Protein AF-A0A7X7HPG0-F1 (afdb_monomer_lite)

Radius of gyration: 22.5 Å; chains: 1; bounding box: 54×51×42 Å

Structure (mmCIF, N/CA/C/O backbone):
data_AF-A0A7X7HPG0-F1
#
_entry.id   AF-A0A7X7HPG0-F1
#
loop_
_atom_site.group_PDB
_atom_site.id
_atom_site.type_symbol
_atom_site.label_atom_id
_atom_site.label_alt_id
_atom_site.label_comp_id
_atom_site.label_asym_id
_atom_site.label_entity_id
_atom_site.label_seq_id
_atom_site.pdbx_PDB_ins_code
_atom_site.Cartn_x
_atom_site.Cartn_y
_atom_site.Cartn_z
_atom_site.occupancy
_atom_site.B_iso_or_equiv
_atom_site.auth_seq_id
_atom_site.auth_comp_id
_atom_site.auth_asym_id
_atom_site.auth_atom_id
_atom_site.pdbx_PDB_model_num
ATOM 1 N N . MET A 1 1 ? -27.215 36.969 -0.699 1.00 63.25 1 MET A N 1
ATOM 2 C CA . MET A 1 1 ? -27.752 36.377 0.548 1.00 63.25 1 MET A CA 1
ATOM 3 C C . MET A 1 1 ? -26.617 35.629 1.239 1.00 63.25 1 MET A C 1
ATOM 5 O O . MET A 1 1 ? -25.921 34.900 0.539 1.00 63.25 1 MET A O 1
ATOM 9 N N . PRO A 1 2 ? -26.350 35.858 2.534 1.00 69.19 2 PRO A N 1
ATOM 10 C CA . PRO A 1 2 ? -25.239 35.220 3.239 1.00 69.19 2 PRO A CA 1
ATOM 11 C C . PRO A 1 2 ? -25.503 33.723 3.466 1.00 69.19 2 PRO A C 1
ATOM 13 O O . PRO A 1 2 ? -26.635 33.308 3.698 1.00 69.19 2 PRO A O 1
ATOM 16 N N . PHE A 1 3 ? -24.451 32.910 3.384 1.00 68.19 3 PHE A N 1
ATOM 17 C CA . PHE A 1 3 ? -24.514 31.466 3.612 1.00 68.19 3 PHE A CA 1
ATOM 18 C C . PHE A 1 3 ? -24.823 31.161 5.086 1.00 68.19 3 PHE A C 1
ATOM 20 O O . PHE A 1 3 ? -24.047 31.519 5.972 1.00 68.19 3 PHE A O 1
ATOM 27 N N . VAL A 1 4 ? -25.941 30.478 5.352 1.00 73.25 4 VAL A N 1
ATOM 28 C CA . VAL A 1 4 ? -26.340 30.053 6.702 1.00 73.25 4 VAL A CA 1
ATOM 29 C C . VAL A 1 4 ? -25.819 28.637 6.959 1.00 73.25 4 VAL A C 1
ATOM 31 O O . VAL A 1 4 ? -26.242 27.666 6.323 1.00 73.25 4 VAL A O 1
ATOM 34 N N . LYS A 1 5 ? -24.879 28.509 7.903 1.00 57.91 5 LYS A N 1
ATOM 35 C CA . LYS A 1 5 ? -24.311 27.223 8.338 1.00 57.91 5 LYS A CA 1
ATOM 36 C C . LYS A 1 5 ? -25.448 26.307 8.825 1.00 57.91 5 LYS A C 1
ATOM 38 O O . LYS A 1 5 ? -26.128 26.643 9.785 1.00 57.91 5 LYS A O 1
ATOM 43 N N . GLY A 1 6 ? -25.659 25.172 8.152 1.00 63.91 6 GLY A N 1
ATOM 44 C CA . GLY A 1 6 ? -26.720 24.198 8.468 1.00 63.91 6 GLY A CA 1
ATOM 45 C C . GLY A 1 6 ? -27.969 24.243 7.571 1.00 63.91 6 GLY A C 1
ATOM 46 O O . GLY A 1 6 ? -28.788 23.337 7.658 1.00 63.91 6 GLY A O 1
ATOM 47 N N . GLN A 1 7 ? -28.104 25.226 6.672 1.00 68.31 7 GLN A N 1
ATOM 48 C CA . GLN A 1 7 ? -29.245 25.345 5.739 1.00 68.31 7 GLN A CA 1
ATOM 49 C C . GLN A 1 7 ? -28.906 25.033 4.272 1.00 68.31 7 GLN A C 1
ATOM 51 O O . GLN A 1 7 ? -29.779 25.056 3.410 1.00 68.31 7 GLN A O 1
ATOM 56 N N . SER A 1 8 ? -27.648 24.728 3.961 1.00 64.88 8 SER A N 1
ATOM 57 C CA . SER A 1 8 ? -27.218 24.414 2.596 1.00 64.88 8 SER A CA 1
ATOM 58 C C . SER A 1 8 ? -27.112 22.911 2.396 1.00 64.88 8 SER A C 1
ATOM 60 O O . SER A 1 8 ? -26.215 22.334 3.003 1.00 64.88 8 SER A O 1
ATOM 62 N N . GLY A 1 9 ? -27.944 22.340 1.507 1.00 68.69 9 GLY A N 1
ATOM 63 C CA . GLY A 1 9 ? -27.793 21.100 0.705 1.00 68.69 9 GLY A CA 1
ATOM 64 C C . GLY A 1 9 ? -27.481 19.764 1.403 1.00 68.69 9 GLY A C 1
ATOM 65 O O . GLY A 1 9 ? -27.921 18.712 0.957 1.00 68.69 9 GLY A O 1
ATOM 66 N N . ASN A 1 10 ? -26.729 19.797 2.496 1.00 68.81 10 ASN A N 1
ATOM 67 C CA . ASN A 1 10 ? -26.387 18.719 3.399 1.00 68.81 10 ASN A CA 1
ATOM 68 C C . ASN A 1 10 ? -26.115 19.308 4.808 1.00 68.81 10 ASN A C 1
ATOM 70 O O . ASN A 1 10 ? -24.963 19.611 5.141 1.00 68.81 10 ASN A O 1
ATOM 74 N N . PRO A 1 11 ? -27.159 19.477 5.642 1.00 68.75 11 PRO A N 1
ATOM 75 C CA . PRO A 1 11 ? -27.056 20.023 7.001 1.00 68.75 11 PRO A CA 1
ATOM 76 C C . PRO A 1 11 ? -26.109 19.240 7.919 1.00 68.75 11 PRO A C 1
ATOM 78 O O . PRO A 1 11 ? -25.464 19.823 8.786 1.00 68.75 11 PRO A O 1
ATOM 81 N N . ALA A 1 12 ? -25.997 17.925 7.704 1.00 70.56 12 ALA A N 1
ATOM 82 C CA . ALA A 1 12 ? -25.136 17.033 8.479 1.00 70.56 12 ALA A CA 1
ATOM 83 C C . ALA A 1 12 ? -23.665 17.066 8.025 1.00 70.56 12 ALA A C 1
ATOM 85 O O . ALA A 1 12 ? -22.800 16.461 8.660 1.00 70.56 12 ALA A O 1
ATOM 86 N N . GLY A 1 13 ? -23.364 17.762 6.924 1.00 68.69 13 GLY A N 1
ATOM 87 C CA . GLY A 1 13 ? -22.047 17.750 6.310 1.00 68.69 13 GLY A CA 1
ATOM 88 C C . GLY A 1 13 ? -21.631 16.356 5.829 1.00 68.69 13 GLY A C 1
ATOM 89 O O . GLY A 1 13 ? -22.402 15.396 5.755 1.00 68.69 13 GLY A O 1
ATOM 90 N N . LYS A 1 14 ? -20.371 16.235 5.426 1.00 69.31 14 LYS A N 1
ATOM 91 C CA . LYS A 1 14 ? -19.796 14.953 5.016 1.00 69.31 14 LYS A CA 1
ATOM 92 C C . LYS A 1 14 ? -19.718 14.028 6.234 1.00 69.31 14 LYS A C 1
ATOM 94 O O . LYS A 1 14 ? -19.139 14.425 7.242 1.00 69.31 14 LYS A O 1
ATOM 99 N N . ARG A 1 15 ? -20.261 12.803 6.137 1.00 72.94 15 ARG A N 1
ATOM 100 C CA . ARG A 1 15 ? -20.202 11.812 7.231 1.00 72.94 15 ARG A CA 1
ATOM 101 C C . ARG A 1 15 ? -18.764 11.681 7.740 1.00 72.94 15 ARG A C 1
ATOM 103 O O . ARG A 1 15 ? -17.832 11.562 6.931 1.00 72.94 15 ARG A O 1
ATOM 110 N N . LYS A 1 16 ? -18.588 11.710 9.064 1.00 62.97 16 LYS A N 1
ATOM 111 C CA . LYS A 1 16 ? -17.283 11.545 9.720 1.00 62.97 16 LYS A CA 1
ATOM 112 C C . LYS A 1 16 ? -16.629 10.251 9.211 1.00 62.97 16 LYS A C 1
ATOM 114 O O . LYS A 1 16 ? -17.298 9.233 9.091 1.00 62.97 16 LYS A O 1
ATOM 119 N N . GLY A 1 17 ? -15.360 10.326 8.812 1.00 67.06 17 GLY A N 1
ATOM 120 C CA . GLY A 1 17 ? -14.623 9.191 8.235 1.00 67.06 17 GLY A CA 1
ATOM 121 C C . GLY A 1 17 ? -14.768 8.992 6.719 1.00 67.06 17 GLY A C 1
ATOM 122 O O . GLY A 1 17 ? -14.033 8.193 6.142 1.00 67.06 17 GLY A O 1
ATOM 123 N N . THR A 1 18 ? -15.637 9.738 6.022 1.00 73.62 18 THR A N 1
ATOM 124 C CA . THR A 1 18 ? -15.686 9.659 4.549 1.00 73.62 18 THR A CA 1
ATOM 125 C C . THR A 1 18 ? -14.339 10.118 3.977 1.00 73.62 18 THR A C 1
ATOM 127 O O . THR A 1 18 ? -13.862 11.197 4.337 1.00 73.62 18 THR A O 1
ATOM 130 N N . LYS A 1 19 ? -13.733 9.362 3.052 1.00 71.94 19 LYS A N 1
ATOM 131 C CA . LYS A 1 19 ? -12.476 9.749 2.373 1.00 71.94 19 LYS A CA 1
ATOM 132 C C . LYS A 1 19 ? -12.656 11.038 1.558 1.00 71.94 19 LYS A C 1
ATOM 134 O O . LYS A 1 19 ? -13.774 11.379 1.167 1.00 71.94 19 LYS A O 1
ATOM 139 N N . SER A 1 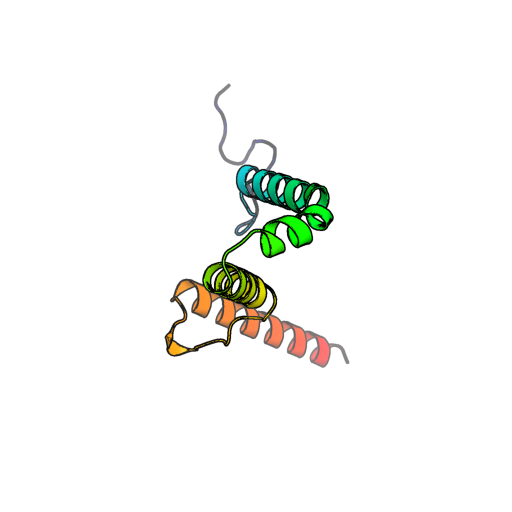20 ? -11.603 11.836 1.366 1.00 78.81 20 SER A N 1
ATOM 140 C CA . SER A 1 20 ? -11.690 13.035 0.510 1.00 78.81 20 SER A CA 1
ATOM 141 C C . SER A 1 20 ? -11.972 12.632 -0.942 1.00 78.81 20 SER A C 1
ATOM 143 O O . SER A 1 20 ? -11.498 11.590 -1.393 1.00 78.81 20 SER A O 1
ATOM 145 N N . ARG A 1 21 ? -12.721 13.458 -1.687 1.00 77.62 21 ARG A N 1
ATOM 146 C CA . ARG A 1 21 ? -13.016 13.206 -3.109 1.00 77.62 21 ARG A CA 1
ATOM 147 C C . ARG A 1 21 ? -11.727 13.061 -3.920 1.00 77.62 21 ARG A C 1
ATOM 149 O O . ARG A 1 21 ? -11.625 12.153 -4.734 1.00 77.62 21 ARG A O 1
ATOM 156 N N . THR A 1 22 ? -10.729 13.887 -3.617 1.00 79.44 22 THR A N 1
ATOM 157 C CA . THR A 1 22 ? -9.391 13.827 -4.218 1.00 79.44 22 THR A CA 1
ATOM 158 C C . THR A 1 22 ? -8.702 12.491 -3.938 1.00 79.44 22 THR A C 1
ATOM 160 O O . THR A 1 22 ? -8.120 11.901 -4.839 1.00 79.44 22 THR A O 1
ATOM 163 N N . THR A 1 23 ? -8.818 11.966 -2.713 1.00 79.44 23 THR A N 1
ATOM 164 C CA . THR A 1 23 ? -8.238 10.665 -2.341 1.00 79.44 23 THR A CA 1
ATOM 165 C C . THR A 1 23 ? -8.886 9.520 -3.115 1.00 79.44 23 THR A C 1
ATOM 167 O O . THR A 1 23 ? -8.192 8.613 -3.557 1.00 79.44 23 THR A O 1
ATOM 170 N N . ILE A 1 24 ? -10.208 9.568 -3.300 1.00 81.69 24 ILE A N 1
ATOM 171 C CA . ILE A 1 24 ? -10.949 8.558 -4.067 1.00 81.69 24 ILE A CA 1
ATOM 172 C C . ILE A 1 24 ? -10.539 8.605 -5.544 1.00 81.69 24 ILE A C 1
ATOM 174 O O . ILE A 1 24 ? -10.252 7.567 -6.129 1.00 81.69 24 ILE A O 1
ATOM 178 N N . GLN A 1 25 ? -10.464 9.802 -6.131 1.00 86.31 25 GLN A N 1
ATOM 179 C CA . GLN A 1 25 ? -10.056 9.982 -7.527 1.00 86.31 25 GLN A CA 1
ATOM 180 C C . GLN A 1 25 ? -8.621 9.510 -7.775 1.00 86.31 25 GLN A C 1
ATOM 182 O O . GLN A 1 25 ? -8.373 8.822 -8.758 1.00 86.31 25 GLN A O 1
ATOM 187 N N . LEU A 1 26 ? -7.693 9.818 -6.863 1.00 84.62 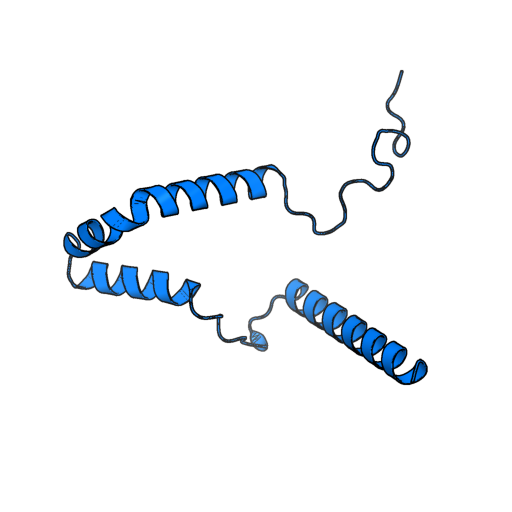26 LEU A N 1
ATOM 188 C CA . LEU A 1 26 ? -6.314 9.340 -6.945 1.00 84.62 26 LEU A CA 1
ATOM 189 C C . LEU A 1 26 ? -6.239 7.811 -6.862 1.00 84.62 26 LEU A C 1
ATOM 191 O O . LEU A 1 26 ? -5.533 7.197 -7.653 1.00 84.62 26 LEU A O 1
ATOM 195 N N . GLN A 1 27 ? -6.991 7.194 -5.943 1.00 83.00 27 GLN A N 1
ATOM 196 C CA . GLN A 1 27 ? -7.059 5.732 -5.833 1.00 83.00 27 GLN A CA 1
ATOM 197 C C . GLN A 1 27 ? -7.575 5.099 -7.126 1.00 83.00 27 GLN A C 1
ATOM 199 O O . GLN A 1 27 ? -6.993 4.135 -7.604 1.00 83.00 27 GLN A O 1
ATOM 204 N N . GLN A 1 28 ? -8.623 5.663 -7.728 1.00 88.88 28 GLN A N 1
ATOM 205 C CA . GLN A 1 28 ? -9.162 5.171 -8.997 1.00 88.88 28 GLN A CA 1
ATOM 206 C C . GLN A 1 28 ? -8.181 5.335 -10.159 1.00 88.88 28 GLN A C 1
ATOM 208 O O . GLN A 1 28 ? -8.060 4.428 -10.975 1.00 88.88 28 GLN A O 1
ATOM 213 N N . ALA A 1 29 ? -7.486 6.471 -10.242 1.00 87.50 29 ALA A N 1
ATOM 214 C CA . ALA A 1 29 ? -6.472 6.698 -11.266 1.00 87.50 29 ALA A CA 1
ATOM 215 C C . ALA A 1 29 ? -5.310 5.705 -11.131 1.00 87.50 29 ALA A C 1
ATOM 217 O O . ALA A 1 29 ? -4.879 5.135 -12.126 1.00 87.50 29 ALA A O 1
ATOM 218 N N . LEU A 1 30 ? -4.859 5.454 -9.899 1.00 82.50 30 LEU A N 1
ATOM 219 C CA . LEU A 1 30 ? -3.801 4.488 -9.625 1.00 82.50 30 LEU A CA 1
ATOM 220 C C . LEU A 1 30 ? -4.223 3.059 -9.987 1.00 82.50 30 LEU A C 1
ATOM 222 O O . LEU A 1 30 ? -3.446 2.345 -10.605 1.00 82.50 30 LEU A O 1
ATOM 226 N N . LEU A 1 31 ? -5.447 2.653 -9.639 1.00 87.62 31 LEU A N 1
ATOM 227 C CA . LEU A 1 31 ? -5.964 1.327 -9.991 1.00 87.62 31 LEU A CA 1
ATOM 228 C C . LEU A 1 31 ? -6.054 1.137 -11.506 1.00 87.62 31 LEU A C 1
ATOM 230 O O . LEU A 1 31 ? -5.606 0.117 -12.003 1.00 87.62 31 LEU A O 1
ATOM 234 N N . ARG A 1 32 ? -6.552 2.141 -12.239 1.00 90.62 32 ARG A N 1
ATOM 235 C CA . ARG A 1 32 ? -6.604 2.086 -13.708 1.00 90.62 32 ARG A CA 1
ATOM 236 C C . ARG A 1 32 ? -5.225 1.935 -14.331 1.00 90.62 32 ARG A C 1
ATOM 238 O O . ARG A 1 32 ? -5.065 1.117 -15.220 1.00 90.62 32 ARG A O 1
ATOM 245 N N . LEU A 1 33 ? -4.250 2.701 -13.845 1.00 86.44 33 LEU A N 1
ATOM 246 C CA . LEU A 1 33 ? -2.871 2.600 -14.312 1.00 86.44 33 LEU A CA 1
ATOM 247 C C . LEU A 1 33 ? -2.307 1.193 -14.066 1.00 86.44 33 LEU A C 1
ATOM 249 O O . LEU A 1 33 ? -1.650 0.629 -14.929 1.00 86.44 33 LEU A O 1
ATOM 253 N N . LEU A 1 34 ? -2.571 0.616 -12.892 1.00 85.19 34 LEU A N 1
ATOM 254 C CA . LEU A 1 34 ? -2.124 -0.740 -12.582 1.00 85.19 34 LEU A CA 1
ATOM 255 C C . LEU A 1 34 ? -2.800 -1.781 -13.475 1.00 85.19 34 LEU A C 1
ATOM 257 O O . LEU A 1 34 ? -2.100 -2.642 -13.987 1.00 85.19 34 LEU A O 1
ATOM 261 N N . ASP A 1 35 ? -4.115 -1.688 -13.680 1.00 87.44 35 ASP A N 1
ATOM 262 C CA . ASP A 1 35 ? -4.860 -2.607 -14.547 1.00 87.44 35 ASP A CA 1
ATOM 263 C C . ASP A 1 35 ? -4.367 -2.542 -16.001 1.00 87.44 35 ASP A C 1
ATOM 265 O O . ASP A 1 35 ? -4.259 -3.571 -16.660 1.00 87.44 35 ASP A O 1
ATOM 269 N N . GLU A 1 36 ? -4.041 -1.344 -16.493 1.00 92.75 36 GLU A N 1
ATOM 270 C CA . GLU A 1 36 ? -3.568 -1.122 -17.865 1.00 92.75 36 GLU A CA 1
ATOM 271 C C . GLU A 1 36 ? -2.157 -1.678 -18.107 1.00 92.75 36 GLU A C 1
ATOM 273 O O . GLU A 1 36 ? -1.870 -2.162 -19.197 1.00 92.75 36 GLU A O 1
ATOM 278 N N . HIS A 1 37 ? -1.296 -1.667 -17.086 1.00 88.75 37 HIS A N 1
ATOM 279 C CA . HIS A 1 37 ? 0.114 -2.057 -17.208 1.00 88.75 37 HIS A CA 1
ATOM 280 C C . HIS A 1 37 ? 0.462 -3.370 -16.492 1.00 88.75 37 HIS A C 1
ATOM 282 O O . HIS A 1 37 ? 1.639 -3.717 -16.360 1.00 88.75 37 HIS A O 1
ATOM 288 N N . ILE A 1 38 ? -0.530 -4.126 -16.008 1.00 86.06 38 ILE A N 1
ATOM 289 C CA . ILE A 1 38 ? -0.262 -5.337 -15.220 1.00 86.06 38 ILE A CA 1
ATOM 290 C C . ILE A 1 38 ? 0.463 -6.415 -16.037 1.00 86.06 38 ILE A C 1
ATOM 292 O O . ILE A 1 38 ? 1.320 -7.119 -15.503 1.00 86.06 38 ILE A O 1
ATOM 296 N N . ASP A 1 39 ? 0.166 -6.509 -17.333 1.00 87.44 39 ASP A N 1
ATOM 297 C CA . ASP A 1 39 ? 0.775 -7.489 -18.236 1.00 87.44 39 ASP A CA 1
ATOM 298 C C . ASP A 1 39 ? 2.253 -7.154 -18.522 1.00 87.44 39 ASP A C 1
ATOM 300 O O . ASP A 1 39 ? 3.116 -8.040 -18.583 1.00 87.44 39 ASP A O 1
ATOM 304 N N . GLU A 1 40 ? 2.567 -5.859 -18.607 1.00 90.06 40 GLU A N 1
ATOM 305 C CA . GLU A 1 40 ? 3.916 -5.327 -18.846 1.00 90.06 40 GLU A CA 1
ATOM 306 C C . GLU A 1 40 ? 4.828 -5.489 -17.621 1.00 90.06 40 GLU A C 1
ATOM 308 O O . GLU A 1 40 ? 6.043 -5.650 -17.760 1.00 90.06 40 GLU A O 1
ATOM 313 N N . LEU A 1 41 ? 4.248 -5.576 -16.419 1.00 86.75 41 LEU A N 1
ATOM 314 C CA . LEU A 1 41 ? 4.987 -5.707 -15.161 1.00 86.75 41 LEU A CA 1
ATOM 315 C C . LEU A 1 41 ? 5.939 -6.914 -15.152 1.00 86.75 41 LEU A C 1
ATOM 317 O O . LEU A 1 41 ? 7.018 -6.864 -14.559 1.00 86.75 41 LEU A O 1
ATOM 321 N N . SER A 1 42 ? 5.561 -8.010 -15.812 1.00 84.81 42 SER A N 1
ATOM 322 C CA . SER A 1 42 ? 6.406 -9.205 -15.924 1.00 84.81 42 SER A CA 1
ATOM 323 C C . SER A 1 42 ? 7.696 -8.934 -16.712 1.00 84.81 42 SER A C 1
ATOM 325 O O . SER A 1 42 ? 8.778 -9.386 -16.317 1.00 84.81 42 SER A O 1
ATOM 327 N N . VAL A 1 43 ? 7.590 -8.143 -17.781 1.00 91.38 43 VAL A N 1
ATOM 328 C CA . VAL A 1 43 ? 8.703 -7.722 -18.636 1.00 91.38 43 VAL A CA 1
ATOM 329 C C . VAL A 1 43 ? 9.597 -6.758 -17.865 1.00 91.38 43 VAL A C 1
ATOM 331 O O . VAL A 1 43 ? 10.809 -6.979 -17.797 1.00 91.38 43 VAL A O 1
ATOM 334 N N . ASP A 1 44 ? 9.012 -5.777 -17.182 1.00 88.94 44 ASP A N 1
ATOM 335 C CA . ASP A 1 44 ? 9.755 -4.806 -16.377 1.00 88.94 44 ASP A CA 1
ATOM 336 C C . ASP A 1 44 ? 10.549 -5.480 -15.256 1.00 88.94 44 ASP A C 1
ATOM 338 O O . ASP A 1 44 ? 11.747 -5.235 -15.091 1.00 88.94 44 ASP A O 1
ATOM 342 N N . LEU A 1 45 ? 9.926 -6.413 -14.528 1.00 89.69 45 LEU A N 1
ATOM 343 C CA . LEU A 1 45 ? 10.602 -7.180 -13.481 1.00 89.69 45 LEU A CA 1
ATOM 344 C C . LEU A 1 45 ? 11.756 -8.020 -14.043 1.00 89.69 45 LEU A C 1
ATOM 346 O O . LEU A 1 45 ? 12.779 -8.186 -13.368 1.00 89.69 45 LEU A O 1
ATOM 350 N N . SER A 1 46 ? 11.620 -8.544 -15.264 1.00 89.00 46 SER A N 1
ATOM 351 C CA . SER A 1 46 ? 12.677 -9.314 -15.928 1.00 89.00 46 SER A CA 1
ATOM 352 C C . SER A 1 46 ? 13.886 -8.453 -16.313 1.00 89.00 46 SER A C 1
ATOM 354 O O . SER A 1 46 ? 15.018 -8.935 -16.229 1.00 89.00 46 SER A O 1
ATOM 356 N N . GLY A 1 47 ? 13.661 -7.175 -16.641 1.00 93.88 47 GLY A N 1
ATOM 357 C CA . GLY A 1 47 ? 14.704 -6.202 -16.973 1.00 93.88 47 GLY A CA 1
ATOM 358 C C . GLY A 1 47 ? 15.523 -5.719 -15.771 1.00 93.88 47 GLY A C 1
ATOM 359 O O . GLY A 1 47 ? 16.613 -5.173 -15.944 1.00 93.88 47 GLY A O 1
ATOM 360 N N . LEU A 1 48 ? 15.044 -5.945 -14.544 1.00 94.00 48 LEU A N 1
ATOM 361 C CA . LEU A 1 48 ? 15.749 -5.550 -13.325 1.00 94.00 48 LEU A CA 1
ATOM 362 C C . LEU A 1 48 ? 16.941 -6.460 -12.989 1.00 94.00 48 LEU A C 1
ATOM 364 O O . LEU A 1 48 ? 16.978 -7.663 -13.283 1.00 94.00 48 LEU A O 1
ATOM 368 N N . SER A 1 49 ? 17.898 -5.896 -12.242 1.00 95.25 49 SER A N 1
ATOM 369 C CA . SER A 1 49 ? 18.966 -6.679 -11.621 1.00 95.25 49 SER A CA 1
ATOM 370 C C . SER A 1 49 ? 18.379 -7.748 -10.688 1.00 95.25 49 SER A C 1
ATOM 372 O O . SER A 1 49 ? 17.289 -7.593 -10.135 1.00 95.25 49 SER A O 1
ATOM 374 N N . LYS A 1 50 ? 19.107 -8.853 -10.471 1.00 93.69 50 LYS A N 1
ATOM 375 C CA . LYS A 1 50 ? 18.636 -9.947 -9.596 1.00 93.69 50 LYS A CA 1
ATOM 376 C C . LYS A 1 50 ? 18.239 -9.442 -8.202 1.00 93.69 50 LYS A C 1
ATOM 378 O O . LYS A 1 50 ? 17.235 -9.891 -7.661 1.00 93.69 50 LYS A O 1
ATOM 383 N N . LYS A 1 51 ? 19.016 -8.510 -7.642 1.00 95.06 51 LYS A N 1
ATOM 384 C CA . LYS A 1 51 ? 18.767 -7.926 -6.319 1.00 95.06 51 LYS A CA 1
ATOM 385 C C . LYS A 1 51 ? 17.515 -7.047 -6.325 1.00 95.06 51 LYS A C 1
ATOM 387 O O . LYS A 1 51 ? 16.675 -7.188 -5.440 1.00 95.06 51 LYS A O 1
ATOM 392 N N . ASP A 1 52 ? 17.371 -6.187 -7.329 1.00 95.00 52 ASP A N 1
ATOM 393 C CA . ASP A 1 52 ? 16.254 -5.240 -7.398 1.00 95.00 52 ASP A CA 1
ATOM 394 C C . ASP A 1 52 ? 14.934 -5.945 -7.684 1.00 95.00 52 ASP A C 1
ATOM 396 O O . ASP A 1 52 ? 13.930 -5.630 -7.052 1.00 95.00 52 ASP A O 1
ATOM 400 N N . ARG A 1 53 ? 14.946 -6.978 -8.535 1.00 93.00 53 ARG A N 1
ATOM 401 C CA . ARG A 1 53 ? 13.774 -7.827 -8.768 1.00 93.00 53 ARG A CA 1
ATOM 402 C C . ARG A 1 53 ? 13.291 -8.488 -7.478 1.00 93.00 53 ARG A C 1
ATOM 404 O O . ARG A 1 53 ? 12.099 -8.461 -7.193 1.00 93.00 53 ARG A O 1
ATOM 411 N N . VAL A 1 54 ? 14.199 -9.054 -6.679 1.00 92.56 54 VAL A N 1
ATOM 412 C CA . VAL A 1 54 ? 13.842 -9.661 -5.384 1.00 92.56 54 VAL A CA 1
ATOM 413 C C . VAL A 1 54 ? 13.250 -8.615 -4.438 1.00 92.56 54 VAL A C 1
ATOM 415 O O . VAL A 1 54 ? 12.211 -8.862 -3.829 1.00 92.56 54 VAL A O 1
ATOM 418 N N . ASN A 1 55 ? 13.854 -7.429 -4.354 1.00 94.50 55 ASN A N 1
ATOM 419 C CA . ASN A 1 55 ? 13.345 -6.345 -3.512 1.00 94.50 55 ASN A CA 1
ATOM 420 C C . ASN A 1 55 ? 11.959 -5.854 -3.953 1.00 94.50 55 ASN A C 1
ATOM 422 O O . ASN A 1 55 ? 11.091 -5.655 -3.104 1.00 94.50 55 ASN A O 1
ATOM 426 N N . ALA A 1 56 ? 11.737 -5.693 -5.260 1.00 91.06 56 ALA A N 1
ATOM 427 C CA . ALA A 1 56 ? 10.451 -5.292 -5.822 1.00 91.06 56 ALA A CA 1
ATOM 428 C C . ALA A 1 56 ? 9.357 -6.315 -5.487 1.00 91.06 56 ALA A C 1
ATOM 430 O O . ALA A 1 56 ? 8.296 -5.946 -4.987 1.00 91.06 56 ALA A O 1
ATOM 431 N N . VAL A 1 57 ? 9.642 -7.610 -5.656 1.00 87.62 57 VAL A N 1
ATOM 432 C CA . VAL A 1 57 ? 8.704 -8.685 -5.299 1.00 87.62 57 VAL A CA 1
ATOM 433 C C . VAL A 1 57 ? 8.396 -8.680 -3.799 1.00 87.62 57 VAL A C 1
ATOM 435 O O . VAL A 1 57 ? 7.229 -8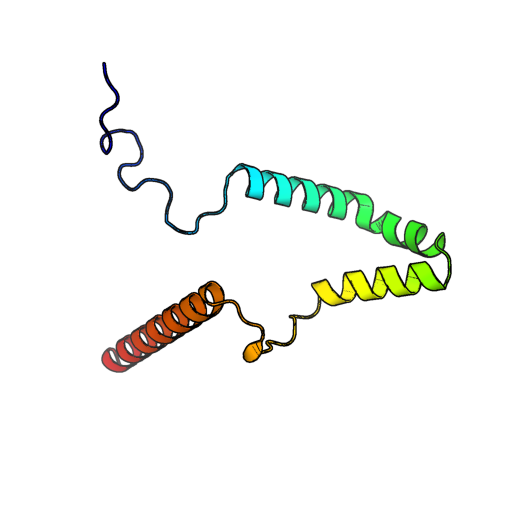.742 -3.420 1.00 87.62 57 VAL A O 1
ATOM 438 N N . ILE A 1 58 ? 9.404 -8.540 -2.930 1.00 88.62 58 ILE A N 1
ATOM 439 C CA . ILE A 1 58 ? 9.189 -8.446 -1.474 1.00 88.62 58 ILE A CA 1
ATOM 440 C C . ILE A 1 58 ? 8.294 -7.248 -1.127 1.00 88.62 58 ILE A C 1
ATOM 442 O O . ILE A 1 58 ? 7.413 -7.369 -0.274 1.00 88.62 58 ILE A O 1
ATOM 446 N N . ALA A 1 59 ? 8.497 -6.099 -1.776 1.00 89.12 59 ALA A N 1
ATOM 447 C CA . ALA A 1 59 ? 7.680 -4.911 -1.556 1.00 89.12 59 ALA A CA 1
ATOM 448 C C . ALA A 1 59 ? 6.214 -5.135 -1.959 1.00 89.12 59 ALA A C 1
ATOM 450 O O . ALA A 1 59 ? 5.320 -4.785 -1.193 1.00 89.12 59 ALA A O 1
ATOM 451 N N . LEU A 1 60 ? 5.961 -5.782 -3.100 1.00 84.62 60 LEU A N 1
ATOM 452 C CA . LEU A 1 60 ? 4.605 -6.120 -3.547 1.00 84.62 60 LEU A CA 1
ATOM 453 C C . LEU A 1 60 ? 3.915 -7.100 -2.589 1.00 84.62 60 LEU A C 1
ATOM 455 O O . LEU A 1 60 ? 2.779 -6.875 -2.175 1.00 84.62 60 LEU A O 1
ATOM 459 N N . VAL A 1 61 ? 4.619 -8.153 -2.167 1.00 83.12 61 VAL A N 1
ATOM 460 C CA . VAL A 1 61 ? 4.075 -9.177 -1.260 1.00 83.12 61 VAL A CA 1
ATOM 461 C C . VAL A 1 61 ? 3.653 -8.584 0.090 1.00 83.12 61 VAL A C 1
ATOM 463 O O . VAL A 1 61 ? 2.631 -8.993 0.640 1.00 83.12 61 VAL A O 1
ATOM 466 N N . ARG A 1 62 ? 4.361 -7.566 0.604 1.00 79.50 62 ARG A N 1
ATOM 467 C CA . ARG A 1 62 ? 3.980 -6.859 1.846 1.00 79.50 62 ARG A CA 1
ATOM 468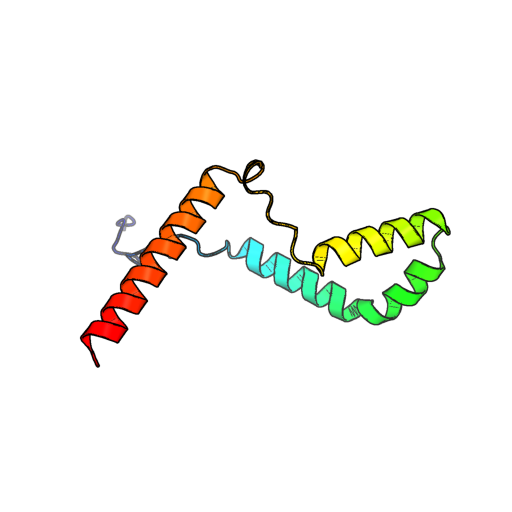 C C . ARG A 1 62 ? 2.616 -6.174 1.779 1.00 79.50 62 ARG A C 1
ATOM 470 O O . ARG A 1 62 ? 2.036 -5.914 2.827 1.00 79.50 62 ARG A O 1
ATOM 477 N N . HIS A 1 63 ? 2.127 -5.861 0.584 1.00 81.12 63 HIS A N 1
ATOM 478 C CA . HIS A 1 63 ? 0.811 -5.256 0.393 1.00 81.12 63 HIS A CA 1
ATOM 479 C C . HIS A 1 63 ? -0.300 -6.286 0.151 1.00 81.12 63 HIS A C 1
ATOM 481 O O . HIS A 1 63 ? -1.469 -5.948 0.311 1.00 81.12 63 HIS A O 1
ATOM 487 N N . LEU A 1 64 ? 0.049 -7.528 -0.203 1.00 74.44 64 LEU A N 1
ATOM 488 C CA . LEU A 1 64 ? -0.904 -8.630 -0.377 1.00 74.44 64 LEU A CA 1
ATOM 489 C C . LEU A 1 64 ? -1.186 -9.366 0.934 1.00 74.44 64 LEU A C 1
ATOM 491 O O . LEU A 1 64 ? -2.296 -9.844 1.157 1.00 74.44 64 LEU A O 1
ATOM 495 N N . ILE A 1 65 ? -0.178 -9.468 1.800 1.00 73.56 65 ILE A N 1
ATOM 496 C CA . ILE A 1 65 ? -0.308 -10.137 3.091 1.00 73.56 65 ILE A CA 1
ATOM 497 C C . ILE A 1 65 ? -0.767 -9.097 4.120 1.00 73.56 65 ILE A C 1
ATOM 499 O O . ILE A 1 65 ? -0.117 -8.056 4.246 1.00 73.56 65 ILE A O 1
ATOM 503 N N . PRO A 1 66 ? -1.856 -9.342 4.875 1.00 68.56 66 PRO A N 1
ATOM 504 C CA . PRO A 1 66 ? -2.230 -8.459 5.970 1.00 68.56 66 PRO A CA 1
ATOM 505 C C . PRO A 1 66 ? -1.050 -8.342 6.934 1.00 68.56 66 PRO A C 1
ATOM 507 O O . PRO A 1 66 ? -0.485 -9.350 7.364 1.00 68.56 66 PRO A O 1
ATOM 510 N N . ALA A 1 67 ? -0.653 -7.107 7.244 1.00 68.62 67 ALA A N 1
ATOM 511 C CA . ALA A 1 67 ? 0.446 -6.875 8.167 1.00 68.62 67 ALA A CA 1
ATOM 512 C C . ALA A 1 67 ? 0.148 -7.577 9.498 1.00 68.62 67 ALA A C 1
ATOM 514 O O . ALA A 1 67 ? -0.973 -7.496 10.008 1.00 68.62 67 ALA A O 1
ATOM 515 N N . ALA A 1 68 ? 1.151 -8.259 10.057 1.00 68.44 68 ALA A N 1
ATOM 516 C CA . ALA A 1 68 ? 1.037 -8.800 11.400 1.00 68.44 68 ALA A CA 1
ATOM 517 C C . ALA A 1 68 ? 0.673 -7.649 12.347 1.00 68.44 68 ALA A C 1
ATOM 519 O O . ALA A 1 68 ? 1.386 -6.644 12.413 1.00 68.44 68 ALA A O 1
ATOM 520 N N . ILE A 1 69 ? -0.464 -7.772 13.033 1.00 73.12 69 ILE A N 1
ATOM 521 C CA . ILE A 1 69 ? -0.889 -6.772 14.007 1.00 73.12 69 ILE A CA 1
ATOM 522 C C . ILE A 1 69 ? 0.096 -6.863 15.167 1.00 73.12 69 ILE A C 1
ATOM 524 O O . ILE A 1 69 ? 0.079 -7.834 15.919 1.00 73.12 69 ILE A O 1
ATOM 528 N N . ASN A 1 70 ? 0.966 -5.865 15.293 1.00 80.12 70 ASN A N 1
ATOM 529 C CA . ASN A 1 70 ? 1.769 -5.699 16.490 1.00 80.12 70 ASN A CA 1
ATOM 530 C C . ASN A 1 70 ? 0.995 -4.790 17.463 1.00 80.12 70 ASN A C 1
ATOM 532 O O . ASN A 1 70 ? 0.928 -3.587 17.193 1.00 80.12 70 ASN A O 1
ATOM 536 N N . PRO A 1 71 ? 0.413 -5.329 18.557 1.00 75.88 71 PRO A N 1
ATOM 537 C CA . PRO A 1 71 ? -0.362 -4.560 19.535 1.00 75.88 71 PRO A CA 1
ATOM 538 C C . PRO A 1 71 ? 0.406 -3.352 20.087 1.00 75.88 71 PRO A C 1
ATOM 540 O O . PRO A 1 71 ? -0.194 -2.311 20.330 1.00 75.88 71 PRO A O 1
ATOM 543 N N . GLU A 1 72 ? 1.730 -3.457 20.215 1.00 79.12 72 GLU A N 1
ATOM 544 C CA . GLU A 1 72 ? 2.575 -2.400 20.782 1.00 79.12 72 GLU A CA 1
ATOM 545 C C . GLU A 1 72 ? 2.944 -1.295 19.781 1.00 79.12 72 GLU A C 1
ATOM 547 O O . GLU A 1 72 ? 3.380 -0.220 20.183 1.00 79.12 72 GLU A O 1
ATOM 552 N N . ALA A 1 73 ? 2.766 -1.532 18.477 1.00 82.19 73 ALA A N 1
ATOM 553 C CA . ALA A 1 73 ? 3.076 -0.560 17.422 1.00 82.19 73 ALA A CA 1
ATOM 554 C C . ALA A 1 73 ? 1.833 0.179 16.895 1.00 82.19 73 ALA A C 1
ATOM 556 O O . ALA A 1 73 ? 1.919 0.927 15.917 1.00 82.19 73 ALA A O 1
ATOM 557 N N . LEU A 1 74 ? 0.668 -0.049 17.503 1.00 83.75 74 LEU A N 1
ATOM 558 C CA . LEU A 1 74 ? -0.564 0.638 17.140 1.00 83.75 74 LEU A CA 1
ATOM 559 C C . LEU A 1 74 ? -0.537 2.090 17.617 1.00 83.75 74 LEU A C 1
ATOM 561 O O . LEU A 1 74 ? -0.202 2.396 18.758 1.00 83.75 74 LEU A O 1
ATOM 565 N N . THR A 1 75 ? -0.950 2.996 16.736 1.00 88.12 75 THR A N 1
ATOM 566 C CA . THR A 1 75 ? -1.194 4.389 17.124 1.00 88.12 75 THR A CA 1
ATOM 567 C C . THR A 1 75 ? -2.427 4.481 18.023 1.00 88.12 75 THR A C 1
ATOM 569 O O . THR A 1 75 ? -3.358 3.681 17.905 1.00 88.12 75 THR A O 1
ATOM 572 N N . GLU A 1 76 ? -2.484 5.507 18.872 1.00 86.50 76 GLU A N 1
ATOM 573 C CA . GLU A 1 76 ? -3.636 5.752 19.750 1.00 86.50 76 GLU A CA 1
ATOM 574 C C . GLU A 1 76 ? -4.959 5.834 18.965 1.00 86.50 76 GLU A C 1
ATOM 576 O O . GLU A 1 76 ? -5.957 5.227 19.351 1.00 86.50 76 GLU A O 1
ATOM 581 N N . ALA A 1 77 ? -4.946 6.496 17.803 1.00 82.56 77 ALA A N 1
ATOM 582 C CA . ALA A 1 77 ? -6.110 6.594 16.926 1.00 82.56 77 ALA A CA 1
ATOM 583 C C . ALA A 1 77 ? -6.590 5.220 16.421 1.00 82.56 77 ALA A C 1
ATOM 585 O O . ALA A 1 77 ? -7.792 4.969 16.347 1.00 82.56 77 ALA A O 1
ATOM 586 N N . GLN A 1 78 ? -5.665 4.314 16.090 1.00 84.44 78 GLN A N 1
ATOM 587 C CA . GLN A 1 78 ? -6.020 2.957 15.672 1.00 84.44 78 GLN A CA 1
ATOM 588 C C . GLN A 1 78 ? -6.563 2.131 16.841 1.00 84.44 78 GLN A C 1
ATOM 590 O O . GLN A 1 78 ? -7.519 1.383 16.650 1.00 84.44 78 GLN A O 1
ATOM 595 N N . MET A 1 79 ? -6.013 2.290 18.050 1.00 89.12 79 MET A N 1
ATOM 596 C CA . MET A 1 79 ? -6.542 1.620 19.241 1.00 89.12 79 MET A CA 1
ATOM 597 C C . MET A 1 79 ? -7.972 2.064 19.557 1.00 89.12 79 MET A C 1
ATOM 599 O O . MET A 1 79 ? -8.830 1.218 19.796 1.00 89.12 79 MET A O 1
ATOM 603 N N . GLN A 1 80 ? -8.258 3.367 19.485 1.00 90.25 80 GLN A N 1
ATOM 604 C CA . GLN A 1 80 ? -9.612 3.896 19.687 1.00 90.25 80 GLN A CA 1
ATOM 605 C C . GLN A 1 80 ? -10.610 3.307 18.682 1.00 90.25 80 GLN A C 1
ATOM 607 O O . GLN A 1 80 ? -11.688 2.870 19.077 1.00 90.25 80 GLN A O 1
ATOM 612 N N . MET A 1 81 ? -10.232 3.216 17.401 1.00 86.06 81 MET A N 1
ATOM 613 C CA . MET A 1 81 ? -11.073 2.579 16.380 1.00 86.06 81 MET A CA 1
ATOM 614 C C . MET A 1 81 ? -11.351 1.101 16.679 1.00 86.06 81 MET A C 1
ATOM 616 O O . MET A 1 81 ? -12.458 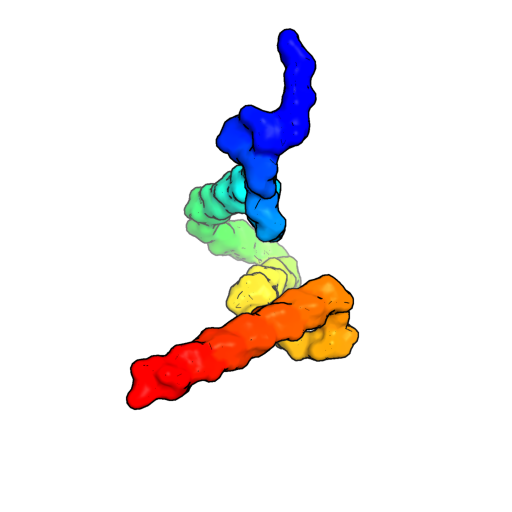0.624 16.436 1.00 86.06 81 MET A O 1
ATOM 620 N N . ILE A 1 82 ? -10.357 0.368 17.189 1.00 89.94 82 ILE A N 1
ATOM 621 C CA . ILE A 1 82 ? -10.523 -1.042 17.560 1.00 89.94 82 ILE A CA 1
ATOM 622 C C . ILE A 1 82 ? -11.505 -1.173 18.727 1.00 89.94 82 ILE A C 1
ATOM 624 O O . ILE A 1 82 ? -12.402 -2.010 18.658 1.00 89.94 82 ILE A O 1
ATOM 628 N N . VAL A 1 83 ? -11.371 -0.346 19.768 1.00 93.12 83 VAL A N 1
ATOM 629 C CA . VAL A 1 83 ? -12.284 -0.356 20.923 1.00 93.12 83 VAL A CA 1
ATOM 630 C C . VAL A 1 83 ? -13.718 -0.074 20.478 1.00 93.12 83 VAL A C 1
ATOM 632 O O . VAL A 1 83 ? -14.607 -0.872 20.768 1.00 93.12 83 VAL A O 1
ATOM 635 N N . GLU A 1 84 ? -13.931 0.984 19.693 1.00 93.62 84 GLU A N 1
ATOM 636 C CA . GLU A 1 84 ? -15.256 1.349 19.174 1.00 93.62 84 GLU A CA 1
ATOM 637 C C . GLU A 1 84 ? -15.873 0.215 18.337 1.00 93.62 84 GLU A C 1
ATOM 639 O O . GLU A 1 84 ? -17.050 -0.121 18.485 1.00 93.62 84 GLU A O 1
ATOM 644 N N . TYR A 1 85 ? -15.077 -0.434 17.483 1.00 92.25 85 TYR A N 1
ATOM 645 C CA . TYR A 1 85 ? -15.532 -1.583 16.702 1.00 92.25 85 TYR A CA 1
ATOM 646 C C . TYR A 1 85 ? -15.955 -2.768 17.586 1.00 92.25 85 TYR A C 1
ATOM 648 O O . TYR A 1 85 ? -16.995 -3.382 17.338 1.00 92.25 85 TYR A O 1
ATOM 656 N N . LEU A 1 86 ? -15.174 -3.091 18.622 1.00 94.38 86 LEU A N 1
ATOM 657 C CA . LEU A 1 86 ? -15.470 -4.201 19.532 1.00 94.38 86 LEU A CA 1
ATOM 658 C C . LEU A 1 86 ? -16.725 -3.942 20.375 1.00 94.38 86 LEU A C 1
ATOM 660 O O . LEU A 1 86 ? -17.528 -4.858 20.558 1.00 94.38 86 LEU A O 1
ATOM 664 N N . GLU A 1 87 ? -16.928 -2.712 20.846 1.00 94.00 87 GLU A N 1
ATOM 665 C CA . GLU A 1 87 ? -18.135 -2.316 21.581 1.00 94.00 87 GLU A CA 1
ATOM 666 C C . GLU A 1 87 ? -19.388 -2.426 20.712 1.00 94.00 87 GLU A C 1
ATOM 668 O O . GLU A 1 87 ? -20.379 -3.030 21.126 1.00 94.00 87 GLU A O 1
ATOM 673 N N . ASN A 1 88 ? -19.328 -1.919 19.478 1.00 92.94 88 ASN A N 1
ATOM 674 C CA . ASN A 1 88 ? -20.437 -2.023 18.532 1.00 92.94 88 ASN A CA 1
ATOM 675 C C . ASN A 1 88 ? -20.782 -3.484 18.235 1.00 92.94 88 ASN A C 1
ATOM 677 O O . ASN A 1 88 ? -21.945 -3.872 18.332 1.00 92.94 88 ASN A O 1
ATOM 681 N N . LYS A 1 89 ? -19.771 -4.322 17.978 1.00 92.75 89 LYS A N 1
ATOM 682 C CA . LYS A 1 89 ? -19.972 -5.751 17.720 1.00 92.75 89 LYS A CA 1
ATOM 683 C C . LYS A 1 89 ? -20.599 -6.477 18.915 1.00 92.75 89 LYS A C 1
ATOM 685 O O . LYS A 1 89 ? -21.473 -7.321 18.733 1.00 92.75 89 LYS A O 1
ATOM 690 N N . ARG A 1 90 ? -20.184 -6.141 20.140 1.00 93.88 90 ARG A N 1
ATOM 691 C CA . ARG A 1 90 ? -20.777 -6.687 21.371 1.00 93.88 90 ARG A CA 1
ATOM 692 C C . ARG A 1 90 ? -22.244 -6.276 21.519 1.00 93.88 90 ARG A C 1
ATOM 694 O O . ARG A 1 90 ? -23.078 -7.102 21.881 1.00 93.88 90 ARG A O 1
ATOM 701 N N . ASN A 1 91 ? -22.561 -5.018 21.229 1.00 90.56 91 ASN A N 1
ATOM 702 C CA . ASN A 1 91 ? -23.925 -4.498 21.308 1.00 90.56 91 ASN A CA 1
ATOM 703 C C . ASN A 1 91 ? -24.842 -5.123 20.250 1.00 90.56 91 ASN A C 1
ATOM 705 O O . ASN A 1 91 ? -25.995 -5.426 20.549 1.00 90.56 91 ASN A O 1
ATOM 709 N N . GLU A 1 92 ? -24.337 -5.347 19.036 1.00 87.81 92 GLU A N 1
ATOM 710 C CA . GLU A 1 92 ? -25.048 -6.080 17.986 1.00 87.81 92 GLU A CA 1
ATOM 711 C C . GLU A 1 92 ? -25.378 -7.502 18.446 1.00 87.81 92 GLU A C 1
ATOM 713 O O . GLU A 1 92 ? -26.538 -7.900 18.385 1.00 87.81 92 GLU A O 1
ATOM 718 N N . GLN A 1 93 ? -24.396 -8.229 18.996 1.00 85.19 93 GLN A N 1
ATOM 719 C CA . GLN A 1 93 ? -24.586 -9.586 19.519 1.00 85.19 93 GLN A CA 1
ATOM 720 C C . GLN A 1 93 ? -25.676 -9.647 20.595 1.00 85.19 93 GLN A C 1
ATOM 722 O O . GLN A 1 93 ? -26.618 -10.425 20.446 1.00 85.19 93 GLN A O 1
ATOM 727 N N . ALA A 1 94 ? -25.620 -8.760 21.593 1.00 83.06 94 ALA A N 1
ATOM 728 C CA . ALA A 1 94 ? -26.624 -8.675 22.655 1.00 83.06 94 ALA A CA 1
ATOM 729 C C . ALA A 1 94 ? -28.040 -8.376 22.122 1.00 83.06 94 ALA A C 1
ATOM 731 O O . ALA A 1 94 ? -29.029 -8.878 22.652 1.00 83.06 94 ALA A O 1
ATOM 732 N N . GLN A 1 95 ? -28.157 -7.581 21.053 1.00 74.94 95 GLN A N 1
ATOM 733 C CA . GLN A 1 95 ? -29.445 -7.306 20.409 1.00 74.94 95 GLN A CA 1
ATOM 734 C C . GLN A 1 95 ? -29.981 -8.497 19.608 1.00 74.94 95 GLN A C 1
ATOM 736 O O . GLN A 1 95 ? -31.196 -8.660 19.524 1.00 74.94 95 GLN A O 1
ATOM 741 N N . THR A 1 96 ? -29.113 -9.310 19.002 1.00 76.56 96 THR A N 1
ATOM 742 C CA . THR A 1 96 ? -29.519 -10.569 18.352 1.00 76.56 96 THR A CA 1
ATOM 743 C C . THR A 1 96 ? -29.991 -11.604 19.365 1.00 76.56 96 THR A C 1
ATOM 745 O O . THR A 1 96 ? -30.990 -12.269 19.123 1.00 76.56 96 THR A O 1
ATOM 748 N N . GLU A 1 97 ? -29.310 -11.714 20.505 1.00 70.44 97 GLU A N 1
ATOM 749 C CA . GLU A 1 97 ? -29.667 -12.650 21.577 1.00 70.44 97 GLU A CA 1
ATOM 750 C C . GLU A 1 97 ? -30.977 -12.270 22.272 1.00 70.44 97 GLU A C 1
ATOM 752 O O . GLU A 1 97 ? -31.767 -13.146 22.587 1.00 70.44 97 GLU A O 1
ATOM 757 N N . ALA A 1 98 ? -31.262 -10.976 22.444 1.00 65.62 98 ALA A N 1
ATOM 758 C CA . ALA A 1 98 ? -32.526 -10.508 23.018 1.00 65.62 98 ALA A CA 1
ATOM 759 C C . ALA A 1 98 ? -33.743 -10.638 22.075 1.00 65.62 98 ALA A C 1
ATOM 761 O O . ALA A 1 98 ? -34.868 -10.359 22.492 1.00 65.62 98 ALA A O 1
ATOM 762 N N . LYS A 1 99 ? -33.531 -10.989 20.8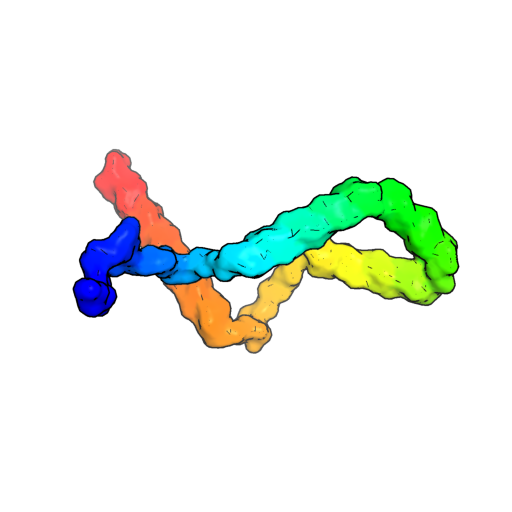00 1.00 59.94 99 LYS A N 1
ATOM 763 C CA . LYS A 1 99 ? -34.587 -11.146 19.783 1.00 59.94 99 LYS A CA 1
ATOM 764 C C . LYS A 1 99 ? -34.939 -12.608 19.477 1.00 59.94 99 LYS A C 1
ATOM 766 O O . LYS A 1 99 ? -35.902 -12.820 18.743 1.00 59.94 99 LYS A O 1
ATOM 771 N N . ASN A 1 100 ? -34.184 -13.567 20.015 1.00 53.12 100 ASN A N 1
ATOM 772 C CA . ASN A 1 100 ? -34.456 -15.008 19.944 1.00 53.12 100 ASN A CA 1
ATOM 773 C C . ASN A 1 100 ? -35.050 -15.507 21.263 1.00 53.12 100 ASN A C 1
ATOM 775 O O . ASN A 1 100 ? -35.819 -16.490 21.204 1.00 53.12 100 ASN A O 1
#

Sequence (100 aa):
MPFVKGQSGNPAGKRKGTKSRTTIQLQQALLRLLDEHIDELSVDLSGLSKKDRVNAVIALVRHLIPAAINPEALTEAQMQMIVEYLENKRNEQAQTEAKN

pLDDT: mean 81.66, std 10.21, range [53.12, 95.25]

Secondary structure (DSSP, 8-state):
----TT-SS-TT-SPTTPPPHHHHHHHHHHHHHHHHHTTTHHHHHHHS-HHHHHHHHHHHHHHHSPPP--GGG--HHHHHHHHHHHHHHHHHHHHHHTT-

Foldseek 3Di:
DDDDQQPPDCSPPDPPPDDDPVVVVVVVVVVVVCVVCVVVVVVVLVPDDPVVSVVVVVVVVPVVDPPDDDVVPDDPVRVVVVVVVVVVVVVVVVVVVVVD